Protein AF-A0AAJ0X9T6-F1 (afdb_monomer_lite)

Secondary structure (DSSP, 8-state):
--HHHHHHHHHHHHHHHHHHHHHHHHHTT------PPPEEEEEE---TT-HHHHHHHHHHHHTTTS-EEEEEETHHHHHHH------------

Sequence (93 aa):
MPVEILVAEGQVLAFHLFCLSILALLLCGCGEPEAATPLLRWYVFDEPSGAFEQAVADCSAAAEGRYQITLVPAIALLYLRGFGVTILHREDR

Organism: NCBI:txid85075

Foldseek 3Di:
DPPVVVVVVVVVVVVVVVVVVVVVVVVVPPDPDPPQQAEAEDEDAPDPPCPVVVVQVVVQVVCVSNHHYDYDHNVVVCVVPVDDDDPDDDDDD

Structure (mmCIF, N/CA/C/O backbone):
data_AF-A0AAJ0X9T6-F1
#
_entry.id   AF-A0AAJ0X9T6-F1
#
loop_
_atom_site.group_PDB
_atom_site.id
_atom_site.type_symbol
_atom_site.label_atom_id
_atom_site.label_alt_id
_atom_site.label_comp_id
_atom_site.label_asym_id
_atom_site.label_entity_id
_atom_site.label_seq_id
_atom_site.pdbx_PDB_ins_code
_atom_site.Cartn_x
_atom_site.Cartn_y
_atom_site.Cartn_z
_atom_site.occupancy
_atom_site.B_iso_or_equiv
_atom_site.auth_seq_id
_atom_site.auth_comp_id
_atom_site.auth_asym_id
_atom_site.auth_atom_id
_atom_site.pdbx_PDB_model_num
ATOM 1 N N . MET A 1 1 ? -43.072 5.427 58.151 1.00 48.06 1 MET A N 1
ATOM 2 C CA . MET A 1 1 ? -42.052 4.570 57.511 1.00 48.06 1 MET A CA 1
ATOM 3 C C . MET A 1 1 ? -42.251 4.381 55.981 1.00 48.06 1 MET A C 1
ATOM 5 O O . MET A 1 1 ? -41.995 3.279 55.524 1.00 48.06 1 MET A O 1
ATOM 9 N N . PRO A 1 2 ? -42.676 5.379 55.156 1.00 55.03 2 PRO A N 1
ATOM 10 C CA . PRO A 1 2 ? -42.866 5.160 53.705 1.00 55.03 2 PRO A CA 1
ATOM 11 C C . PRO A 1 2 ? -41.741 5.688 52.785 1.00 55.03 2 PRO A C 1
ATOM 13 O O . PRO A 1 2 ? -41.778 5.433 51.588 1.00 55.03 2 PRO A O 1
ATOM 16 N N . VAL A 1 3 ? -40.759 6.440 53.302 1.00 55.19 3 VAL A N 1
ATOM 17 C CA . VAL A 1 3 ? -39.781 7.165 52.458 1.00 55.19 3 VAL A CA 1
ATOM 18 C C . VAL A 1 3 ? -38.759 6.228 51.796 1.00 55.19 3 VAL A C 1
ATOM 20 O O . VAL A 1 3 ? -38.328 6.495 50.681 1.00 55.19 3 VAL A O 1
ATOM 23 N N . GLU A 1 4 ? -38.417 5.101 52.425 1.00 46.50 4 GLU A N 1
ATOM 24 C CA . GLU A 1 4 ? -37.378 4.192 51.906 1.00 46.50 4 GLU A CA 1
ATOM 25 C C . GLU A 1 4 ? -37.820 3.378 50.678 1.00 46.50 4 GLU A C 1
ATOM 27 O O . GLU A 1 4 ? -36.994 3.030 49.838 1.00 46.50 4 GLU A O 1
ATOM 32 N N . ILE A 1 5 ? -39.126 3.132 50.520 1.00 53.66 5 ILE A N 1
ATOM 33 C CA . ILE A 1 5 ? -39.675 2.346 49.401 1.00 53.66 5 ILE A CA 1
ATOM 34 C C . ILE A 1 5 ? -39.652 3.169 48.101 1.00 53.66 5 ILE A C 1
ATOM 36 O O . ILE A 1 5 ? -39.232 2.669 47.061 1.00 53.66 5 ILE A O 1
ATOM 40 N N . LEU A 1 6 ? -39.988 4.463 48.182 1.00 51.78 6 LEU A N 1
ATOM 41 C CA . LEU A 1 6 ? -39.989 5.372 47.029 1.00 51.78 6 LEU A CA 1
ATOM 42 C C . LEU A 1 6 ? -38.566 5.645 46.501 1.00 51.78 6 LEU A C 1
ATOM 44 O O . LEU A 1 6 ? -38.361 5.817 45.299 1.00 51.78 6 LEU A O 1
ATOM 48 N N . VAL A 1 7 ? -37.571 5.660 47.400 1.00 56.78 7 VAL A N 1
ATOM 49 C CA . VAL A 1 7 ? -36.151 5.768 47.030 1.00 56.78 7 VAL A CA 1
ATOM 50 C C . VAL A 1 7 ? -35.704 4.505 46.296 1.00 56.78 7 VAL A C 1
ATOM 52 O O . VAL A 1 7 ? -35.061 4.618 45.257 1.00 56.78 7 VAL A O 1
ATOM 55 N N . ALA A 1 8 ? -36.096 3.315 46.761 1.00 54.50 8 ALA A N 1
ATOM 56 C CA . ALA A 1 8 ? -35.758 2.059 46.094 1.00 54.50 8 ALA A CA 1
ATOM 57 C C . ALA A 1 8 ? -36.315 1.991 44.658 1.00 54.50 8 ALA A C 1
ATOM 59 O O . ALA A 1 8 ? -35.561 1.697 43.732 1.00 54.50 8 ALA A O 1
ATOM 60 N N . GLU A 1 9 ? -37.587 2.347 44.440 1.00 57.44 9 GLU A N 1
ATOM 61 C CA . GLU A 1 9 ? -38.217 2.346 43.106 1.00 57.44 9 GLU A CA 1
ATOM 62 C C . GLU A 1 9 ? -37.562 3.344 42.133 1.00 57.44 9 GLU A C 1
ATOM 64 O O . GLU A 1 9 ? -37.330 3.022 40.964 1.00 57.44 9 GLU A O 1
ATOM 69 N N . GLY A 1 10 ? -37.187 4.535 42.618 1.00 61.66 10 GLY A N 1
ATOM 70 C CA . GLY A 1 10 ? -36.480 5.540 41.818 1.00 61.66 10 GLY A CA 1
ATOM 71 C C . GLY A 1 10 ? -35.047 5.134 41.451 1.00 61.66 10 GLY A C 1
ATOM 72 O O . GLY A 1 10 ? -34.578 5.434 40.352 1.00 61.66 10 GLY A O 1
ATOM 73 N N . GLN A 1 11 ? -34.357 4.415 42.341 1.00 69.75 11 GLN A N 1
ATOM 74 C CA . GLN A 1 11 ? -33.015 3.883 42.086 1.00 69.75 11 GLN A CA 1
ATOM 75 C C . GLN A 1 11 ? -33.038 2.740 41.059 1.00 69.75 11 GLN A C 1
ATOM 77 O O . GLN A 1 11 ? -32.149 2.677 40.210 1.00 69.75 11 GLN A O 1
ATOM 82 N N . VAL A 1 12 ? -34.072 1.889 41.067 1.00 76.06 12 VAL A N 1
ATOM 83 C CA . VAL A 1 12 ? -34.235 0.816 40.068 1.00 76.06 12 VAL A CA 1
ATOM 84 C C . VAL A 1 12 ? -34.504 1.391 38.672 1.00 76.06 12 VAL A C 1
ATOM 86 O O . VAL A 1 12 ? -33.879 0.965 37.699 1.00 76.06 12 VAL A O 1
ATOM 89 N N . LEU A 1 13 ? -35.367 2.409 38.560 1.00 78.12 13 LEU A N 1
ATOM 90 C CA . LEU A 1 13 ? -35.645 3.067 37.277 1.00 78.12 13 LEU A CA 1
ATOM 91 C C . LEU A 1 13 ? -34.405 3.758 36.692 1.00 78.12 13 LEU A C 1
ATOM 93 O O . LEU A 1 13 ? -34.137 3.640 35.495 1.00 78.12 13 LEU A O 1
ATOM 97 N N . ALA A 1 14 ? -33.634 4.451 37.534 1.00 81.38 14 ALA A N 1
ATOM 98 C CA . ALA A 1 14 ? -32.398 5.109 37.120 1.00 81.38 14 ALA A CA 1
ATOM 99 C C . ALA A 1 14 ? -31.345 4.097 36.638 1.00 81.38 14 ALA A C 1
ATOM 101 O O . ALA A 1 14 ? -30.685 4.328 35.624 1.00 81.38 14 ALA A O 1
ATOM 102 N N . PHE A 1 15 ? -31.232 2.951 37.317 1.00 82.44 15 PHE A N 1
ATOM 103 C CA . PHE A 1 15 ? -30.314 1.880 36.934 1.00 82.44 15 PHE A CA 1
ATOM 104 C C . PHE A 1 15 ? -30.694 1.255 35.585 1.00 82.44 15 PHE A C 1
ATOM 106 O O . PHE A 1 15 ? -29.834 1.048 34.730 1.00 82.44 15 PHE A O 1
ATOM 113 N N . HIS A 1 16 ? -31.989 1.025 35.347 1.00 84.06 16 HIS A N 1
ATOM 114 C CA . HIS A 1 16 ? -32.471 0.529 34.059 1.00 84.06 16 HIS A CA 1
ATOM 115 C C . HIS A 1 16 ? -32.218 1.518 32.922 1.00 84.06 16 HIS A C 1
ATOM 117 O O . HIS A 1 16 ? -31.690 1.107 31.892 1.00 84.06 16 HIS A O 1
ATOM 123 N N . LEU A 1 17 ? -32.515 2.808 33.111 1.00 85.69 17 LEU A N 1
ATOM 124 C CA . LEU A 1 17 ? -32.234 3.850 32.116 1.00 85.69 17 LEU A CA 1
ATOM 125 C C . LEU A 1 17 ? -30.737 3.947 31.783 1.00 85.69 17 LEU A C 1
ATOM 127 O O . LEU A 1 17 ? -30.376 4.112 30.618 1.00 85.69 17 LEU A O 1
ATOM 131 N N . PHE A 1 18 ? -29.868 3.800 32.786 1.00 88.38 18 PHE A N 1
ATOM 132 C CA . PHE A 1 18 ? -28.417 3.812 32.610 1.00 88.38 18 PHE A CA 1
ATOM 133 C C . PHE A 1 18 ? -27.895 2.572 31.867 1.00 88.38 18 PHE A C 1
ATOM 135 O O . PHE A 1 18 ? -27.092 2.690 30.945 1.00 88.38 18 PHE A O 1
ATOM 142 N N . CYS A 1 19 ? -28.379 1.373 32.199 1.00 88.50 19 CYS A N 1
ATOM 143 C CA . CYS A 1 19 ? -28.018 0.167 31.451 1.00 88.50 19 CYS A CA 1
ATOM 144 C C . CYS A 1 19 ? -28.493 0.229 29.993 1.00 88.50 19 CYS A C 1
ATOM 146 O O . CYS A 1 19 ? -27.767 -0.189 29.092 1.00 88.50 19 CYS A O 1
ATOM 148 N N . LEU A 1 20 ? -29.693 0.765 29.751 1.00 88.12 20 LEU A N 1
ATOM 149 C CA . LEU A 1 20 ? -30.274 0.861 28.412 1.00 88.12 20 LEU A CA 1
ATOM 150 C C . LEU A 1 20 ? -29.520 1.874 27.540 1.00 88.12 20 LEU A C 1
ATOM 152 O O . LEU A 1 20 ? -29.313 1.620 26.354 1.00 88.12 20 LEU A O 1
ATOM 156 N N . SER A 1 21 ? -29.045 2.979 28.123 1.00 84.75 21 SER A N 1
ATOM 157 C CA . SER A 1 21 ? -28.219 3.957 27.408 1.00 84.75 21 SER A CA 1
ATOM 158 C C . SER A 1 21 ? -26.825 3.416 27.076 1.00 84.75 21 SER A C 1
ATOM 160 O O . SER A 1 21 ? -26.360 3.607 25.953 1.00 84.75 21 SER A O 1
ATOM 162 N N . ILE A 1 22 ? -26.189 2.668 27.988 1.00 86.50 22 ILE A N 1
ATOM 163 C CA . ILE A 1 22 ? -24.921 1.972 27.709 1.00 86.50 22 ILE A CA 1
ATOM 164 C C . ILE A 1 22 ? -25.102 0.943 26.591 1.00 86.50 22 ILE A C 1
ATOM 166 O O . ILE A 1 22 ? -24.284 0.882 25.674 1.00 86.50 22 ILE A O 1
ATOM 170 N N . LEU A 1 23 ? -26.184 0.162 26.630 1.00 84.69 23 LEU A N 1
ATOM 171 C CA . LEU A 1 23 ? -26.474 -0.822 25.592 1.00 84.69 23 LEU A CA 1
ATOM 172 C C . LEU A 1 23 ? -26.681 -0.143 24.230 1.00 84.69 23 LEU A C 1
ATOM 174 O O . LEU A 1 23 ? -26.080 -0.561 23.247 1.00 84.69 23 LEU A O 1
ATOM 178 N N . ALA A 1 24 ? -27.441 0.952 24.169 1.00 83.94 24 ALA A N 1
ATOM 179 C CA . ALA A 1 24 ? -27.634 1.712 22.934 1.00 83.94 24 ALA A CA 1
ATOM 180 C C . ALA A 1 24 ? -26.316 2.274 22.358 1.00 83.94 24 ALA A C 1
ATOM 182 O O . ALA A 1 24 ? -26.113 2.241 21.145 1.00 83.94 24 ALA A O 1
ATOM 183 N N . LEU A 1 25 ? -25.397 2.738 23.213 1.00 81.75 25 LEU A N 1
ATOM 184 C CA . LEU A 1 25 ? -24.068 3.208 22.801 1.00 81.75 25 LEU A CA 1
ATOM 185 C C . LEU A 1 25 ? -23.193 2.074 22.245 1.00 81.75 25 LEU A C 1
ATOM 187 O O . LEU A 1 25 ? -22.485 2.282 21.263 1.00 81.75 25 LEU A O 1
ATOM 191 N N . LEU A 1 26 ? -23.275 0.874 22.830 1.00 79.38 26 LEU A N 1
ATOM 192 C CA . LEU A 1 26 ? -22.552 -0.311 22.355 1.00 79.38 26 LEU A CA 1
ATOM 193 C C . LEU A 1 26 ? -23.059 -0.790 20.985 1.00 79.38 26 LEU A C 1
ATOM 195 O O . LEU A 1 26 ? -22.259 -1.231 20.164 1.00 79.38 26 LEU A O 1
ATOM 199 N N . LEU A 1 27 ? -24.363 -0.667 20.707 1.00 76.56 27 LEU A N 1
ATOM 200 C CA . LEU A 1 27 ? -24.929 -1.023 19.399 1.00 76.56 27 LEU A CA 1
ATOM 201 C C . LEU A 1 27 ? -24.622 0.014 18.306 1.00 76.56 27 LEU A C 1
ATOM 203 O O . LEU A 1 27 ? -24.523 -0.350 17.137 1.00 76.56 27 LEU A O 1
ATOM 207 N N . CYS A 1 28 ? -24.426 1.287 18.661 1.00 72.12 28 CYS A N 1
ATOM 208 C CA . CYS A 1 28 ? -24.148 2.356 17.694 1.00 72.12 28 CYS A CA 1
ATOM 209 C C . CYS A 1 28 ? -22.739 2.265 17.060 1.00 72.12 28 CYS A C 1
ATOM 211 O O . CYS A 1 28 ? -22.451 2.954 16.086 1.00 72.12 28 CYS A O 1
ATOM 213 N N . GLY A 1 29 ? -21.859 1.404 17.587 1.00 64.94 29 GLY A N 1
ATOM 214 C CA . GLY A 1 29 ? -20.537 1.122 17.011 1.00 64.94 29 GLY A CA 1
ATOM 215 C C . GLY A 1 29 ? -20.526 0.037 15.928 1.00 64.94 29 GLY A C 1
ATOM 216 O O . GLY A 1 29 ? -19.488 -0.193 15.315 1.00 64.94 29 GLY A O 1
ATOM 217 N N . CYS A 1 30 ? -21.654 -0.638 15.682 1.00 68.88 30 CYS A N 1
ATOM 218 C CA . CYS A 1 30 ? -21.773 -1.686 14.668 1.00 68.88 30 CYS A CA 1
ATOM 219 C C . CYS A 1 30 ? -22.214 -1.080 13.328 1.00 68.88 30 CYS A C 1
ATOM 221 O O . CYS A 1 30 ? -23.293 -1.349 12.811 1.00 68.88 30 CYS A O 1
ATOM 223 N N . GLY A 1 31 ? -21.396 -0.181 12.797 1.00 59.94 31 GLY A N 1
ATOM 224 C CA . GLY A 1 31 ? -21.450 0.206 11.397 1.00 59.94 31 GLY A CA 1
ATOM 225 C C . GLY A 1 31 ? -20.112 -0.183 10.816 1.00 59.94 31 GLY A C 1
ATOM 226 O O . GLY A 1 31 ? -19.111 0.392 11.226 1.00 59.94 31 GLY A O 1
ATOM 227 N N . GLU A 1 32 ? -20.077 -1.182 9.938 1.00 64.62 32 GLU A N 1
ATOM 228 C CA . GLU A 1 32 ? -18.873 -1.493 9.172 1.00 64.62 32 GLU A CA 1
ATOM 229 C C . GLU A 1 32 ? -18.619 -0.267 8.285 1.00 64.62 32 GLU A C 1
ATOM 231 O O . GLU A 1 32 ? -19.403 -0.025 7.362 1.00 64.62 32 GLU A O 1
ATOM 236 N N . PRO A 1 33 ? -17.613 0.588 8.574 1.00 62.44 33 PRO A N 1
ATOM 237 C CA . PRO A 1 33 ? -17.207 1.545 7.566 1.00 62.44 33 PRO A CA 1
ATOM 238 C C . PRO A 1 33 ? -16.793 0.695 6.372 1.00 62.44 33 PRO A C 1
ATOM 240 O O . PRO A 1 33 ? -16.054 -0.272 6.556 1.00 62.44 33 PRO A O 1
ATOM 243 N N . GLU A 1 34 ? -17.294 1.011 5.180 1.00 63.97 34 GLU A N 1
ATOM 244 C CA . GLU A 1 34 ? -16.826 0.371 3.956 1.00 63.97 34 GLU A CA 1
ATOM 245 C C . GLU A 1 34 ? -15.309 0.554 3.928 1.00 63.97 34 GLU A C 1
ATOM 247 O O . GLU A 1 34 ? -14.797 1.663 3.747 1.00 63.97 34 GLU A O 1
ATOM 252 N N . ALA A 1 35 ? -14.594 -0.502 4.320 1.00 65.56 35 ALA A N 1
ATOM 253 C CA . ALA A 1 35 ? -13.196 -0.393 4.667 1.00 65.56 35 ALA A CA 1
ATOM 254 C C . ALA A 1 35 ? -12.468 -0.209 3.347 1.00 65.56 35 ALA A C 1
ATOM 256 O O . ALA A 1 35 ? -12.296 -1.164 2.591 1.00 65.56 35 ALA A O 1
ATOM 257 N N . ALA A 1 36 ? -12.102 1.036 3.041 1.00 80.12 36 ALA A N 1
ATOM 258 C CA . ALA A 1 36 ? -11.324 1.343 1.856 1.00 80.12 36 ALA A CA 1
ATOM 259 C C . ALA A 1 36 ? -10.121 0.394 1.817 1.00 80.12 36 ALA A C 1
ATOM 261 O O . ALA A 1 36 ? -9.375 0.308 2.799 1.00 80.12 36 ALA A O 1
ATOM 262 N N . THR A 1 37 ? -9.960 -0.337 0.709 1.00 88.56 37 THR A N 1
ATOM 263 C CA . THR A 1 37 ? -8.871 -1.301 0.546 1.00 88.56 37 THR A CA 1
ATOM 264 C C . THR A 1 37 ? -7.541 -0.634 0.915 1.00 88.56 37 THR A C 1
ATOM 266 O O . THR A 1 37 ? -7.178 0.371 0.293 1.00 88.56 37 THR A O 1
ATOM 269 N N . PRO A 1 38 ? -6.809 -1.149 1.920 1.00 92.56 38 PRO A N 1
ATOM 270 C CA . PRO A 1 38 ? -5.577 -0.529 2.385 1.00 92.56 38 PRO A CA 1
ATOM 271 C C . PRO A 1 38 ? -4.548 -0.381 1.261 1.00 92.56 38 PRO A C 1
ATOM 273 O O . PRO A 1 38 ? -4.322 -1.314 0.491 1.00 92.56 38 PRO A O 1
ATOM 276 N N . LEU A 1 39 ? -3.887 0.777 1.189 1.00 93.69 39 LEU A N 1
ATOM 277 C CA . LEU A 1 39 ? -2.817 1.033 0.223 1.00 93.69 39 LEU A CA 1
ATOM 278 C C . LEU A 1 39 ? -1.438 0.820 0.867 1.00 93.69 39 LEU A C 1
ATOM 280 O O . LEU A 1 39 ? -1.039 1.563 1.767 1.00 93.69 39 LEU A O 1
ATOM 284 N N . LEU A 1 40 ? -0.686 -0.155 0.362 1.00 94.56 40 LEU A N 1
ATOM 285 C CA . LEU A 1 40 ? 0.694 -0.441 0.732 1.00 94.56 40 LEU A CA 1
ATOM 286 C C . LEU A 1 40 ? 1.656 0.310 -0.200 1.00 94.56 40 LEU A C 1
ATOM 288 O O . LEU A 1 40 ? 1.731 0.039 -1.395 1.00 94.56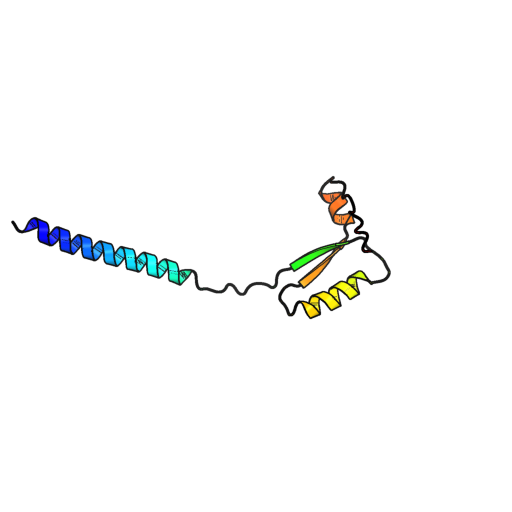 40 LEU A O 1
ATOM 292 N N . ARG A 1 41 ? 2.424 1.251 0.353 1.00 92.88 41 ARG A N 1
ATOM 293 C CA . ARG A 1 41 ? 3.492 1.951 -0.376 1.00 92.88 41 ARG A CA 1
ATOM 294 C C . ARG A 1 41 ? 4.789 1.157 -0.292 1.00 92.88 41 ARG A C 1
ATOM 296 O O . ARG A 1 41 ? 5.346 1.026 0.797 1.00 92.88 41 ARG A O 1
ATOM 303 N N . TRP A 1 42 ? 5.276 0.674 -1.429 1.00 92.12 42 TRP A N 1
ATOM 304 C CA . TRP A 1 42 ? 6.554 -0.019 -1.523 1.00 92.12 42 TRP A CA 1
ATOM 305 C C . TRP A 1 42 ? 7.618 0.914 -2.098 1.00 92.12 42 TRP A C 1
ATOM 307 O O . TRP A 1 42 ? 7.535 1.339 -3.249 1.00 92.12 42 TRP A O 1
ATOM 317 N N . TYR A 1 43 ? 8.603 1.261 -1.267 1.00 89.69 43 TYR A N 1
ATOM 318 C CA . TYR A 1 43 ? 9.682 2.163 -1.651 1.00 89.69 43 TYR A CA 1
ATOM 319 C C . TYR A 1 43 ? 10.850 1.391 -2.248 1.00 89.69 43 TYR A C 1
ATOM 321 O O . TYR A 1 43 ? 11.518 0.642 -1.535 1.00 89.69 43 TYR A O 1
ATOM 329 N N . VAL A 1 44 ? 11.102 1.593 -3.537 1.00 87.88 44 VAL A N 1
ATOM 330 C CA . VAL A 1 44 ? 12.135 0.869 -4.290 1.00 87.88 44 VAL A CA 1
ATOM 331 C C . VAL A 1 44 ? 12.983 1.821 -5.122 1.00 87.88 44 VAL A C 1
ATOM 333 O O . VAL A 1 44 ? 12.613 2.975 -5.349 1.00 87.88 44 VAL A O 1
ATOM 336 N N . PHE A 1 45 ? 14.154 1.351 -5.549 1.00 85.38 45 PHE A N 1
ATOM 337 C CA . PHE A 1 45 ? 14.905 2.035 -6.594 1.00 85.38 45 PHE A CA 1
ATOM 338 C C . PHE A 1 45 ? 14.129 1.943 -7.914 1.00 85.38 45 PHE A C 1
ATOM 340 O O . PHE A 1 45 ? 13.520 0.912 -8.189 1.00 85.38 45 PHE A O 1
ATOM 347 N N . ASP A 1 46 ? 14.145 3.024 -8.691 1.00 81.75 46 ASP A N 1
ATOM 348 C CA . ASP A 1 46 ? 13.508 3.075 -10.007 1.00 81.75 46 ASP A CA 1
ATOM 349 C C . ASP A 1 46 ? 14.395 2.318 -11.004 1.00 81.75 46 ASP A C 1
ATOM 351 O O . ASP A 1 46 ? 15.437 2.814 -11.442 1.00 81.75 46 ASP A O 1
ATOM 355 N N . GLU A 1 47 ? 14.053 1.054 -11.235 1.00 82.00 47 GLU A N 1
ATOM 356 C CA . GLU A 1 47 ? 14.839 0.104 -12.013 1.00 82.00 47 GLU A CA 1
ATOM 357 C C . GLU A 1 47 ? 14.129 -0.174 -13.353 1.00 82.00 47 GLU A C 1
ATOM 359 O O . GLU A 1 47 ? 12.938 -0.475 -13.361 1.00 82.00 47 GLU A O 1
ATOM 364 N N . PRO A 1 48 ? 14.825 -0.069 -14.501 1.00 85.69 48 PRO A N 1
ATOM 365 C CA . PRO A 1 48 ? 14.176 -0.006 -15.811 1.00 85.69 48 PRO A CA 1
ATOM 366 C C . PRO A 1 48 ? 13.621 -1.338 -16.341 1.00 85.69 48 PRO A C 1
ATOM 368 O O . PRO A 1 48 ? 12.939 -1.326 -17.365 1.00 85.69 48 PRO A O 1
ATOM 371 N N . SER A 1 49 ? 13.927 -2.484 -15.727 1.00 91.75 49 SER A N 1
ATOM 372 C CA . SER A 1 49 ? 13.511 -3.794 -16.244 1.00 91.75 49 SER A CA 1
ATOM 373 C C . SER A 1 49 ? 12.012 -4.065 -16.125 1.00 91.75 49 SER A C 1
ATOM 375 O O . SER A 1 49 ? 11.507 -4.951 -16.815 1.00 91.75 49 SER A O 1
ATOM 377 N N . GLY A 1 50 ? 11.297 -3.332 -15.268 1.00 91.69 50 GLY A N 1
ATOM 378 C CA . GLY A 1 50 ? 9.877 -3.573 -15.010 1.00 91.69 50 GLY A CA 1
ATOM 379 C C . GLY A 1 50 ? 9.605 -4.701 -14.003 1.00 91.69 50 GLY A C 1
ATOM 380 O O . GLY A 1 50 ? 8.455 -5.104 -13.811 1.00 91.69 50 GLY A O 1
ATOM 381 N N . ALA A 1 51 ? 10.645 -5.272 -13.384 1.00 94.19 51 ALA A N 1
ATOM 382 C CA . ALA A 1 51 ? 10.498 -6.411 -12.480 1.00 94.19 51 ALA A CA 1
ATOM 383 C C . ALA A 1 51 ? 9.634 -6.085 -11.249 1.00 94.19 51 ALA A C 1
ATOM 385 O O . ALA A 1 51 ? 8.866 -6.933 -10.789 1.00 94.19 51 ALA A O 1
ATOM 386 N N . PHE A 1 52 ? 9.726 -4.861 -10.720 1.00 94.19 52 PHE A N 1
ATOM 387 C CA . PHE A 1 52 ? 8.938 -4.451 -9.557 1.00 94.19 52 PHE A CA 1
ATOM 388 C C . PHE A 1 52 ? 7.471 -4.211 -9.904 1.00 94.19 52 PHE A C 1
ATOM 390 O O . PHE A 1 52 ? 6.596 -4.541 -9.108 1.00 94.19 52 PHE A O 1
ATOM 397 N N . GLU A 1 53 ? 7.182 -3.704 -11.096 1.00 95.12 53 GLU A N 1
ATOM 398 C CA . GLU A 1 53 ? 5.834 -3.527 -11.624 1.00 95.12 53 GLU A CA 1
ATOM 399 C C . GLU A 1 53 ? 5.146 -4.880 -11.782 1.00 95.12 53 GLU A C 1
ATOM 401 O O . GLU A 1 53 ? 4.008 -5.052 -11.338 1.00 95.12 53 GLU A O 1
ATOM 406 N N . GLN A 1 54 ? 5.860 -5.860 -12.345 1.00 96.50 54 GLN A N 1
ATOM 407 C CA . GLN A 1 54 ? 5.360 -7.224 -12.469 1.00 96.50 54 GLN A CA 1
ATOM 408 C C . GLN A 1 54 ? 5.099 -7.841 -11.088 1.00 96.50 54 GLN A C 1
ATOM 410 O O . GLN A 1 54 ? 4.014 -8.363 -10.842 1.00 96.50 54 GLN A O 1
ATOM 415 N N . ALA A 1 55 ? 6.042 -7.700 -10.150 1.00 95.88 55 ALA A N 1
ATOM 416 C CA . ALA A 1 55 ? 5.862 -8.180 -8.782 1.00 95.88 55 ALA A CA 1
ATOM 417 C C . ALA A 1 55 ? 4.663 -7.512 -8.083 1.00 95.88 55 ALA A C 1
ATOM 419 O O . ALA A 1 55 ? 3.923 -8.177 -7.357 1.00 95.88 55 ALA A O 1
ATOM 420 N N . VAL A 1 56 ? 4.431 -6.216 -8.315 1.00 96.19 56 VAL A N 1
ATOM 421 C CA . VAL A 1 56 ? 3.263 -5.495 -7.795 1.00 96.19 56 VAL A CA 1
ATOM 422 C C . VAL A 1 56 ? 1.965 -6.037 -8.380 1.00 96.19 56 VAL A C 1
ATOM 424 O O . VAL A 1 56 ? 1.016 -6.229 -7.617 1.00 96.19 56 VAL A O 1
ATOM 427 N N . ALA A 1 57 ? 1.910 -6.310 -9.684 1.00 96.31 57 ALA A N 1
ATOM 428 C CA . ALA A 1 57 ? 0.735 -6.889 -10.329 1.00 96.31 57 ALA A CA 1
ATOM 429 C C . ALA A 1 57 ? 0.408 -8.277 -9.756 1.00 96.31 57 ALA A C 1
ATOM 431 O O . ALA A 1 57 ? -0.715 -8.503 -9.295 1.00 96.31 57 ALA A O 1
ATOM 432 N N . ASP A 1 58 ? 1.399 -9.167 -9.703 1.00 97.69 58 ASP A N 1
ATOM 433 C CA . ASP A 1 58 ? 1.220 -10.543 -9.235 1.00 97.69 58 ASP A CA 1
ATOM 434 C C . ASP A 1 58 ? 0.813 -10.576 -7.750 1.00 97.69 58 ASP A C 1
ATOM 436 O O . ASP A 1 58 ? -0.147 -11.253 -7.366 1.00 97.69 58 ASP A O 1
ATOM 440 N N . CYS A 1 59 ? 1.484 -9.785 -6.904 1.00 97.06 59 CYS A N 1
ATOM 441 C CA . CYS A 1 59 ? 1.170 -9.713 -5.476 1.00 97.06 59 CYS A CA 1
ATOM 442 C C . CYS A 1 59 ? -0.188 -9.056 -5.206 1.00 97.06 59 CYS A C 1
ATOM 444 O O . CYS A 1 59 ? -0.915 -9.505 -4.320 1.00 97.06 59 CYS A O 1
ATOM 446 N N . SER A 1 60 ? -0.554 -8.009 -5.952 1.00 95.69 60 SER A N 1
ATOM 447 C CA . SER A 1 60 ? -1.854 -7.347 -5.780 1.00 95.69 60 SER A CA 1
ATOM 448 C C . SER A 1 60 ? -3.006 -8.261 -6.199 1.00 95.69 60 SER A C 1
ATOM 450 O O . SER A 1 60 ? -4.045 -8.266 -5.542 1.00 95.69 60 SER A O 1
ATOM 452 N N . ALA A 1 61 ? -2.817 -9.093 -7.230 1.00 96.44 61 ALA A N 1
ATOM 453 C CA . ALA A 1 61 ? -3.784 -10.124 -7.599 1.00 96.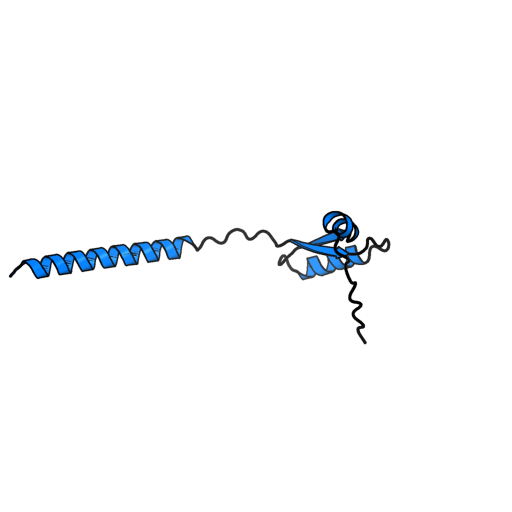44 61 ALA A CA 1
ATOM 454 C C . ALA A 1 61 ? -3.932 -11.186 -6.492 1.00 96.44 61 ALA A C 1
ATOM 456 O O . ALA A 1 61 ? -5.048 -11.485 -6.068 1.00 96.44 61 ALA A O 1
ATOM 457 N N . ALA A 1 62 ? -2.815 -11.692 -5.955 1.00 97.50 62 ALA A N 1
ATOM 458 C CA . ALA A 1 62 ? -2.806 -12.664 -4.854 1.00 97.50 62 ALA A CA 1
ATOM 459 C C . ALA A 1 62 ? -3.326 -12.100 -3.513 1.00 97.50 62 ALA A C 1
ATOM 461 O O . ALA A 1 62 ? -3.671 -12.844 -2.588 1.00 97.50 62 ALA A O 1
ATOM 462 N N . ALA A 1 63 ? -3.377 -10.775 -3.365 1.00 95.94 63 ALA A N 1
ATOM 463 C CA . ALA A 1 63 ? -3.930 -10.136 -2.182 1.00 95.94 63 ALA A CA 1
ATOM 464 C C . ALA A 1 63 ? -5.459 -10.270 -2.103 1.00 95.94 63 ALA A C 1
ATOM 466 O O . ALA A 1 63 ? -5.988 -10.128 -1.002 1.00 95.94 63 ALA A O 1
ATOM 467 N N . GLU A 1 64 ? -6.154 -10.561 -3.210 1.00 95.44 64 GLU A N 1
ATOM 468 C CA . GLU A 1 64 ? -7.617 -10.735 -3.261 1.00 95.44 64 GLU A CA 1
ATOM 469 C C . GLU A 1 64 ? -8.373 -9.554 -2.618 1.00 95.44 64 GLU A C 1
ATOM 471 O 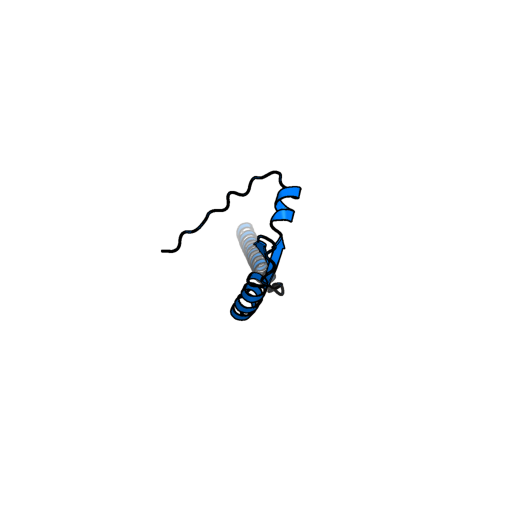O . GLU A 1 64 ? -9.312 -9.721 -1.844 1.00 95.44 64 GLU A O 1
ATOM 476 N N . GLY A 1 65 ? -7.911 -8.327 -2.879 1.00 93.19 65 GLY A N 1
ATOM 477 C CA . GLY A 1 65 ? -8.531 -7.106 -2.351 1.00 93.19 65 GLY A CA 1
ATOM 478 C C . GLY A 1 65 ? -8.238 -6.806 -0.876 1.00 93.19 65 GLY A C 1
ATOM 479 O O . GLY A 1 65 ? -8.708 -5.789 -0.368 1.00 93.19 65 GLY A O 1
ATOM 480 N N . ARG A 1 66 ? -7.421 -7.620 -0.189 1.00 93.75 66 ARG A N 1
ATOM 481 C CA . ARG A 1 66 ? -6.975 -7.341 1.193 1.00 93.75 66 ARG A CA 1
ATOM 482 C C . ARG A 1 66 ? -6.137 -6.066 1.300 1.00 93.75 66 ARG A C 1
ATOM 484 O O . ARG A 1 66 ? -6.115 -5.443 2.357 1.00 93.75 66 ARG A O 1
ATOM 491 N N . TYR A 1 67 ? -5.426 -5.708 0.234 1.00 94.50 67 TYR A N 1
ATOM 492 C CA . TYR A 1 67 ? -4.679 -4.461 0.073 1.00 94.50 67 TYR A CA 1
ATOM 493 C C . TYR A 1 67 ? -4.325 -4.255 -1.407 1.00 94.50 67 TYR A C 1
ATOM 495 O O . TYR A 1 67 ? -4.383 -5.193 -2.202 1.00 94.50 67 TYR A O 1
ATOM 503 N N . GLN A 1 68 ? -3.925 -3.037 -1.765 1.00 94.88 68 GLN A N 1
ATOM 504 C CA . GLN A 1 68 ? -3.294 -2.718 -3.048 1.00 94.88 68 GLN A CA 1
ATOM 505 C C . GLN A 1 68 ? -1.870 -2.219 -2.832 1.00 94.88 68 GLN A C 1
ATOM 507 O O . GLN A 1 68 ? -1.608 -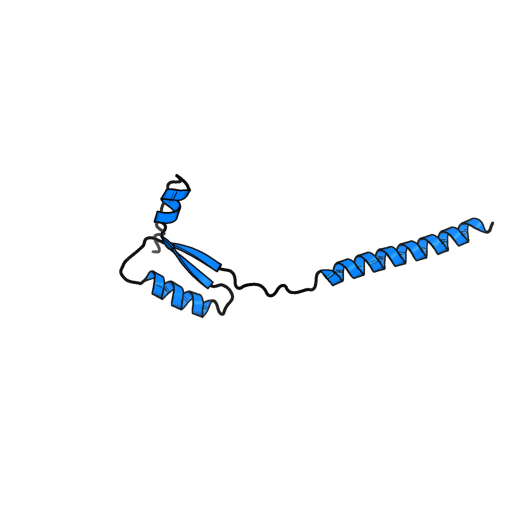1.528 -1.849 1.00 94.88 68 GLN A O 1
ATOM 512 N N . ILE A 1 69 ? -0.955 -2.536 -3.747 1.00 95.88 69 ILE A N 1
ATOM 513 C CA . ILE A 1 69 ? 0.441 -2.095 -3.672 1.00 95.88 69 ILE A CA 1
ATOM 514 C C . ILE A 1 69 ? 0.671 -0.956 -4.669 1.00 95.88 69 ILE A C 1
ATOM 516 O O . ILE A 1 69 ? 0.236 -1.032 -5.813 1.00 95.88 69 ILE A O 1
ATOM 520 N N . THR A 1 70 ? 1.383 0.091 -4.252 1.00 94.06 70 THR A N 1
ATOM 521 C CA . THR A 1 70 ? 1.884 1.139 -5.151 1.00 94.06 70 THR A CA 1
ATOM 522 C C . THR A 1 70 ? 3.395 1.264 -5.017 1.00 94.06 70 THR A C 1
ATOM 524 O O . THR A 1 70 ? 3.920 1.336 -3.900 1.00 94.06 70 THR A O 1
ATOM 527 N N . LEU A 1 71 ? 4.090 1.329 -6.154 1.00 92.31 71 LEU A N 1
ATOM 528 C CA . LEU A 1 71 ? 5.511 1.661 -6.182 1.00 92.31 71 LEU A CA 1
ATOM 529 C C . LEU A 1 71 ? 5.697 3.138 -5.853 1.00 92.31 71 LEU A C 1
ATOM 531 O O . LEU A 1 71 ? 4.950 4.000 -6.323 1.00 92.31 71 LEU A O 1
ATOM 535 N N . VAL A 1 72 ? 6.692 3.423 -5.022 1.00 90.94 72 VAL A N 1
ATOM 536 C CA . VAL A 1 72 ? 7.125 4.780 -4.711 1.00 90.94 72 VAL A CA 1
ATOM 537 C C . VAL A 1 72 ? 8.642 4.841 -4.875 1.00 90.94 72 VAL A C 1
ATOM 539 O O . VAL A 1 72 ? 9.351 4.083 -4.216 1.00 90.94 72 VAL A O 1
ATOM 542 N N . PRO A 1 73 ? 9.186 5.741 -5.705 1.00 87.62 73 PRO A N 1
ATOM 543 C CA . PRO A 1 73 ? 10.630 5.875 -5.834 1.00 87.62 73 PRO A CA 1
ATOM 544 C C . PRO A 1 73 ? 11.273 6.224 -4.487 1.00 87.62 73 PRO A C 1
ATOM 546 O O . PRO A 1 73 ? 10.931 7.229 -3.859 1.00 87.62 73 PRO A O 1
ATOM 549 N N . ALA A 1 74 ? 12.242 5.426 -4.040 1.00 79.50 74 ALA A N 1
ATOM 550 C CA . ALA A 1 74 ? 12.953 5.646 -2.780 1.00 79.50 74 ALA A CA 1
ATOM 551 C C . ALA A 1 74 ? 13.738 6.973 -2.777 1.00 79.50 74 ALA A C 1
ATOM 553 O O . ALA A 1 74 ? 13.940 7.572 -1.719 1.00 79.50 74 ALA A O 1
ATOM 554 N N . ILE A 1 75 ? 14.100 7.494 -3.958 1.00 72.50 75 ILE A N 1
ATOM 555 C CA . ILE A 1 75 ? 14.704 8.826 -4.105 1.00 72.50 75 ILE A CA 1
ATOM 556 C C . ILE A 1 75 ? 13.781 9.936 -3.567 1.00 72.50 75 ILE A C 1
ATOM 558 O O . ILE A 1 75 ? 14.266 10.921 -3.015 1.00 72.50 75 ILE A O 1
ATOM 562 N N . ALA A 1 76 ? 12.454 9.753 -3.621 1.00 62.84 76 ALA A N 1
ATOM 563 C CA . ALA A 1 76 ? 11.494 10.718 -3.087 1.00 62.84 76 ALA A CA 1
ATOM 564 C C . ALA A 1 76 ? 11.571 10.841 -1.551 1.00 62.84 76 ALA A C 1
ATOM 566 O O . ALA A 1 76 ? 11.308 11.910 -1.001 1.00 62.84 76 ALA A O 1
ATOM 567 N N . LEU A 1 77 ? 11.982 9.780 -0.844 1.00 60.31 77 LEU A N 1
ATOM 568 C CA . LEU A 1 77 ? 12.181 9.814 0.610 1.00 60.31 77 LEU A CA 1
ATOM 569 C C . LEU A 1 77 ? 13.485 10.515 1.010 1.00 60.31 77 LEU A C 1
ATOM 571 O O . LEU A 1 77 ? 13.513 11.193 2.039 1.00 60.31 77 LEU A O 1
ATOM 575 N N . LEU A 1 78 ? 14.541 10.389 0.199 1.00 57.56 78 LEU A N 1
ATOM 576 C CA . LEU A 1 78 ? 15.843 11.007 0.474 1.00 57.56 78 LEU A CA 1
ATOM 577 C C . LEU A 1 78 ? 15.757 12.541 0.486 1.00 57.56 78 LEU A C 1
ATOM 579 O O . LEU A 1 78 ? 16.366 13.176 1.346 1.00 57.56 78 LEU A O 1
ATOM 583 N N . TYR A 1 79 ? 14.935 13.131 -0.388 1.00 54.50 79 TYR A N 1
ATOM 584 C CA . TYR A 1 79 ? 14.715 14.582 -0.413 1.00 54.50 79 TYR A CA 1
ATOM 585 C C . TYR A 1 79 ? 13.845 15.100 0.740 1.00 54.50 79 TYR A C 1
ATOM 587 O O . TYR A 1 79 ? 14.018 16.239 1.167 1.00 54.50 79 TYR A O 1
ATOM 595 N N . LEU A 1 80 ? 12.919 14.291 1.264 1.00 52.88 80 LEU A N 1
ATOM 596 C CA . LEU A 1 80 ? 11.938 14.749 2.256 1.00 52.88 80 LEU A CA 1
ATOM 597 C C . LEU A 1 80 ? 12.371 14.551 3.714 1.00 52.88 80 LEU A C 1
ATOM 599 O O . LEU A 1 80 ? 11.753 15.135 4.604 1.00 52.88 80 LEU A O 1
ATOM 603 N N . ARG A 1 81 ? 13.374 13.709 3.996 1.00 55.62 81 ARG A N 1
ATOM 604 C CA . ARG A 1 81 ? 13.654 13.276 5.378 1.00 55.62 81 ARG A CA 1
ATOM 605 C C . ARG A 1 81 ? 15.095 13.428 5.857 1.00 55.62 81 ARG A C 1
ATOM 607 O O . ARG A 1 81 ? 15.285 13.313 7.059 1.00 55.62 81 ARG A O 1
ATOM 614 N N . GLY A 1 82 ? 16.103 13.665 5.013 1.00 52.38 82 GLY A N 1
ATOM 615 C CA . GLY A 1 82 ? 17.499 13.774 5.485 1.00 52.38 82 GLY A CA 1
ATOM 616 C C . GLY A 1 82 ? 18.013 12.544 6.263 1.00 52.38 82 GLY A C 1
ATOM 617 O O . GLY A 1 82 ? 19.034 12.621 6.940 1.00 52.38 82 GLY A O 1
ATOM 618 N N . PHE A 1 83 ? 17.306 11.413 6.185 1.00 53.25 83 PHE A N 1
ATOM 619 C CA . PHE A 1 83 ? 17.652 10.156 6.837 1.00 53.25 83 PHE A CA 1
ATOM 620 C C . PHE A 1 83 ? 18.337 9.251 5.814 1.00 53.25 83 PHE A C 1
ATOM 622 O O . PHE A 1 83 ? 17.747 8.909 4.788 1.00 53.25 83 PHE A O 1
ATOM 629 N N . GLY A 1 84 ? 19.578 8.855 6.101 1.00 47.69 84 GLY A N 1
ATOM 630 C CA . GLY A 1 84 ? 20.261 7.803 5.357 1.00 47.69 84 GLY A CA 1
ATOM 631 C C . GLY A 1 84 ? 19.514 6.481 5.529 1.00 47.69 84 GLY A C 1
ATOM 632 O O . GLY A 1 84 ? 19.356 5.998 6.649 1.00 47.69 84 GLY A O 1
ATOM 633 N N . VAL A 1 85 ? 19.028 5.910 4.429 1.00 55.84 85 VAL A N 1
ATOM 634 C CA . VAL A 1 85 ? 18.454 4.561 4.421 1.00 55.84 85 VAL A CA 1
ATOM 635 C C . VAL A 1 85 ? 19.605 3.567 4.314 1.00 55.84 85 VAL A C 1
ATOM 637 O O . VAL A 1 85 ? 20.266 3.486 3.280 1.00 55.84 85 VAL A O 1
ATOM 640 N N . THR A 1 86 ? 19.847 2.799 5.375 1.00 50.03 86 THR A N 1
ATOM 641 C CA . THR A 1 86 ? 20.708 1.614 5.302 1.00 50.03 86 THR A CA 1
ATOM 642 C C . THR A 1 86 ? 19.923 0.507 4.607 1.00 50.03 86 THR A C 1
ATOM 644 O O . THR A 1 86 ? 18.982 -0.044 5.178 1.00 50.03 86 THR A O 1
ATOM 647 N N . ILE A 1 87 ? 20.291 0.195 3.363 1.00 55.25 87 ILE A N 1
ATOM 648 C CA . ILE A 1 87 ? 19.782 -0.976 2.644 1.00 55.25 87 ILE A CA 1
ATOM 649 C C . ILE A 1 87 ? 20.253 -2.219 3.415 1.00 55.25 87 ILE A C 1
ATOM 651 O O . ILE A 1 87 ? 21.441 -2.538 3.420 1.00 55.25 87 ILE A O 1
ATOM 655 N N . LEU A 1 88 ? 19.338 -2.908 4.098 1.00 49.59 88 LEU A N 1
ATOM 656 C CA . LEU A 1 88 ? 19.619 -4.226 4.660 1.00 49.59 88 LEU A CA 1
ATOM 657 C C . LEU A 1 88 ? 19.553 -5.240 3.516 1.00 49.59 88 LEU A C 1
ATOM 659 O O . LEU A 1 88 ? 18.471 -5.623 3.076 1.00 49.59 88 LEU A O 1
ATOM 663 N N . HIS A 1 89 ? 20.721 -5.644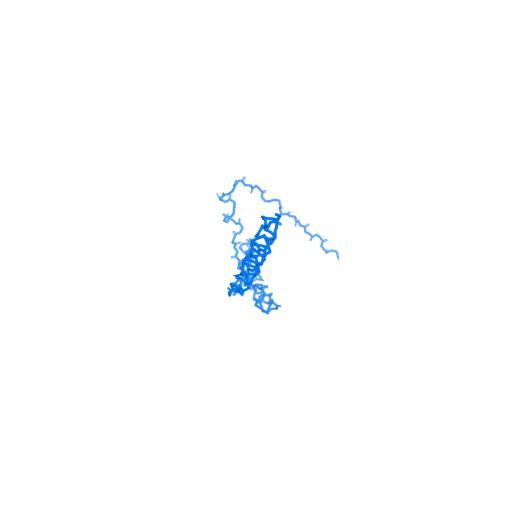 3.018 1.00 41.12 89 HIS A N 1
ATOM 664 C CA . HIS A 1 89 ? 20.846 -6.763 2.091 1.00 41.12 89 HIS A CA 1
ATOM 665 C C . HIS A 1 89 ? 20.509 -8.055 2.846 1.00 41.12 89 HIS A C 1
ATOM 667 O O . HIS A 1 89 ? 21.235 -8.456 3.758 1.00 41.12 89 HIS A O 1
ATOM 673 N N . ARG A 1 90 ? 19.376 -8.679 2.512 1.00 55.97 90 ARG A N 1
ATOM 674 C CA . ARG A 1 90 ? 19.009 -10.000 3.026 1.00 55.97 90 ARG A CA 1
ATOM 675 C C . ARG A 1 90 ? 19.670 -11.048 2.138 1.00 55.97 90 ARG A C 1
ATOM 677 O O . ARG A 1 90 ? 19.289 -11.212 0.987 1.00 55.97 90 ARG A O 1
ATOM 684 N N . GLU A 1 91 ? 20.686 -11.709 2.674 1.00 51.88 91 GLU A N 1
ATOM 685 C CA . GLU A 1 91 ? 21.339 -12.844 2.029 1.00 51.88 91 GLU A CA 1
ATOM 686 C C . GLU A 1 91 ? 20.484 -14.096 2.258 1.00 51.88 91 GLU A C 1
ATOM 688 O O . GLU A 1 91 ? 20.577 -14.738 3.306 1.00 51.88 91 GLU A O 1
ATOM 693 N N . ASP A 1 92 ? 19.594 -14.400 1.314 1.00 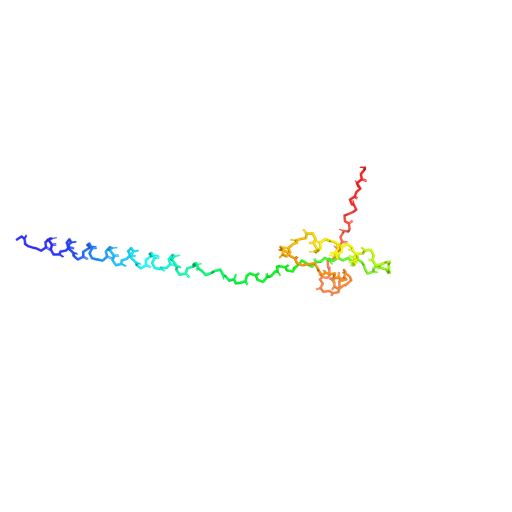60.12 92 ASP A N 1
ATOM 694 C CA . ASP A 1 92 ? 18.874 -15.672 1.310 1.00 60.12 92 ASP A CA 1
ATOM 695 C C . ASP A 1 92 ? 19.798 -16.740 0.697 1.00 60.12 92 ASP A C 1
ATOM 697 O O . ASP A 1 92 ? 20.157 -16.684 -0.480 1.00 60.12 92 ASP A O 1
ATOM 701 N N . ARG A 1 93 ? 20.251 -17.656 1.561 1.00 51.34 93 ARG A N 1
ATOM 702 C CA . ARG A 1 93 ? 21.100 -18.812 1.241 1.00 51.34 93 ARG A CA 1
ATOM 703 C C . ARG A 1 93 ? 20.293 -19.936 0.596 1.00 51.34 93 ARG A C 1
ATOM 705 O O . ARG A 1 93 ? 19.183 -20.203 1.107 1.00 51.34 93 ARG A O 1
#

pLDDT: mean 76.29, std 17.18, range [41.12, 97.69]

Radius of gyration: 28.79 Å; chains: 1; bounding box: 64×34×74 Å